Protein AF-A0A3M1PEJ0-F1 (afdb_monomer)

Secondary structure (DSSP, 8-state):
-PPPPP--TT-S--S--HHHHHHS-PEEEEEEEETTEEEEEEEEGGGTTEEEEEEEETTEEEESS-TT------GGGT-------

Mean predicted aligned error: 5.46 Å

pLDDT: mean 92.68, std 7.77, range [54.59, 98.62]

Radius of gyration: 19.0 Å; Cα contacts (8 Å, |Δi|>4): 120; chains: 1; bounding box: 46×32×50 Å

Solvent-accessible surface area (backbone atoms only — not comparable to full-atom values): 5414 Å² total; per-residue (Å²): 133,88,79,88,79,91,67,62,91,92,64,67,90,64,92,77,48,74,64,59,63,56,67,67,56,67,45,78,44,78,75,47,73,50,92,82,28,43,34,31,32,35,34,32,54,85,63,81,55,31,24,28,40,34,38,37,44,90,94,40,77,47,77,72,48,58,89,91,55,55,53,67,45,63,48,93,74,76,29,63,84,57,72,85,120

Nearest PDB structures (foldseek):
  7c72-assembly2_B  TM=8.818E-01  e=2.981E-05  Mycobacterium tuberculosis
  7c72-assembly1_A  TM=9.218E-01  e=9.073E-05  Mycobacterium tuberculosis
  5y2z-assembly3_F  TM=5.861E-01  e=1.492E+00  Homo sapiens
  4hzb-assembly1_F  TM=5.185E-01  e=1.318E+00  Ralstonia pickettii 12D
  8hq2-assembly2_E  TM=5.600E-01  e=3.133E+00  Homo sapiens

Sequence (85 aa):
MLTPKTAPYGSWKSPITSDLIVSETVRLGQIALDDDSIYWLEMRPSEGGRNVVVRWHDGKTRDVTPNPFNARTTVHEYGGGAFAV

Structure (mmCIF, N/CA/C/O backbone):
data_AF-A0A3M1PEJ0-F1
#
_entry.id   AF-A0A3M1PEJ0-F1
#
loop_
_atom_site.group_PDB
_atom_site.id
_atom_site.type_symbol
_atom_site.label_atom_id
_atom_site.label_alt_id
_atom_site.label_comp_id
_atom_site.label_asym_id
_atom_site.label_entity_id
_atom_site.label_seq_id
_atom_site.pdbx_PDB_ins_code
_atom_site.Cartn_x
_atom_site.Cartn_y
_atom_site.Cartn_z
_atom_site.occupancy
_atom_site.B_iso_or_equiv
_atom_site.auth_seq_id
_atom_site.auth_comp_id
_atom_site.auth_asym_id
_atom_site.auth_atom_id
_atom_site.pdbx_PDB_model_num
ATOM 1 N N . MET A 1 1 ? -32.037 -10.812 24.632 1.00 54.59 1 MET A N 1
ATOM 2 C CA . MET A 1 1 ? -31.579 -9.555 23.998 1.00 54.59 1 MET A CA 1
ATOM 3 C C . MET A 1 1 ? -30.663 -8.838 24.978 1.00 54.59 1 MET A C 1
ATOM 5 O O . MET A 1 1 ? -30.950 -8.893 26.167 1.00 54.59 1 MET A O 1
ATOM 9 N N . LEU A 1 2 ? -29.558 -8.243 24.521 1.00 76.69 2 LEU A N 1
ATOM 10 C CA . LEU A 1 2 ? -28.657 -7.469 25.387 1.00 76.69 2 LEU A CA 1
ATOM 11 C C . LEU A 1 2 ? -29.332 -6.153 25.794 1.00 76.69 2 LEU A C 1
ATOM 13 O O . LEU A 1 2 ? -29.863 -5.446 24.941 1.00 76.69 2 LEU A O 1
ATOM 17 N N . THR A 1 3 ? -29.310 -5.829 27.084 1.00 81.56 3 THR A N 1
ATOM 18 C CA . THR A 1 3 ? -29.833 -4.560 27.601 1.00 81.56 3 THR A CA 1
ATOM 19 C C . THR A 1 3 ? -28.851 -3.429 27.272 1.00 81.56 3 THR A C 1
ATOM 21 O O . THR A 1 3 ? -27.663 -3.567 27.580 1.00 81.56 3 THR A O 1
ATOM 24 N N . PRO A 1 4 ? -29.294 -2.311 26.667 1.00 81.31 4 PRO A N 1
ATOM 25 C CA . PRO A 1 4 ? -28.424 -1.167 26.405 1.00 81.31 4 PRO A CA 1
ATOM 26 C C . PRO A 1 4 ? -27.835 -0.610 27.707 1.00 81.31 4 PRO A C 1
ATOM 28 O O . PRO A 1 4 ? -28.555 -0.430 28.690 1.00 81.31 4 PRO A O 1
ATOM 31 N N . LYS A 1 5 ? -26.528 -0.321 27.720 1.00 89.50 5 LYS A N 1
ATOM 32 C CA . LYS A 1 5 ? -25.845 0.299 28.864 1.00 89.50 5 LYS A CA 1
ATOM 33 C C . LYS A 1 5 ? -25.648 1.792 28.610 1.00 89.50 5 LYS A C 1
ATOM 35 O O . LYS A 1 5 ? -24.916 2.164 27.698 1.00 89.50 5 LYS A O 1
ATOM 40 N N . THR A 1 6 ? -26.246 2.637 29.446 1.00 94.25 6 THR A N 1
ATOM 41 C CA . THR A 1 6 ? -26.023 4.090 29.418 1.00 94.25 6 THR A CA 1
ATOM 42 C C . THR A 1 6 ? -24.611 4.427 29.901 1.00 94.25 6 THR A C 1
ATOM 44 O O . THR A 1 6 ? -24.162 3.915 30.929 1.00 94.25 6 THR A O 1
ATOM 4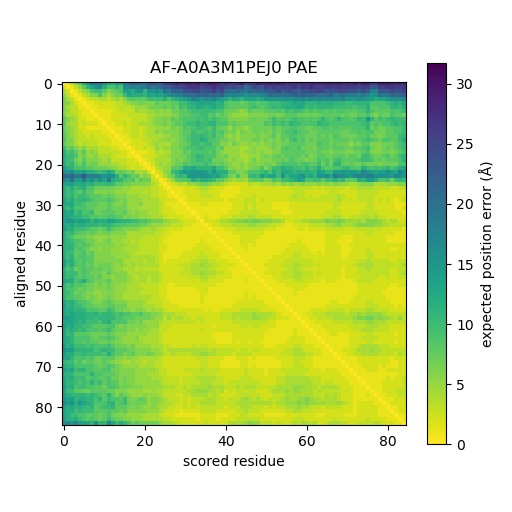7 N N . ALA A 1 7 ? -23.911 5.294 29.170 1.00 94.69 7 ALA A N 1
ATOM 48 C CA . ALA A 1 7 ? -22.589 5.804 29.526 1.00 94.69 7 ALA A CA 1
ATOM 49 C C . A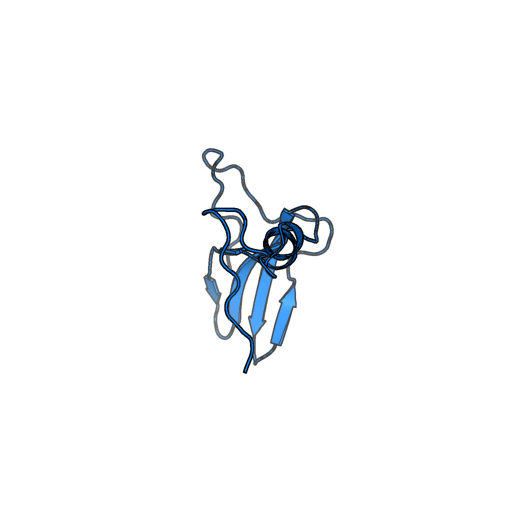LA A 1 7 ? -22.363 7.203 28.908 1.00 94.69 7 ALA A C 1
ATOM 51 O O . ALA A 1 7 ? -22.932 7.476 27.844 1.00 94.69 7 ALA A O 1
ATOM 52 N N . PRO A 1 8 ? -21.552 8.079 29.537 1.00 97.12 8 PRO A N 1
ATOM 53 C CA . PRO A 1 8 ? -21.203 9.394 28.993 1.00 97.12 8 PRO A CA 1
ATOM 54 C C . PRO A 1 8 ? -20.615 9.325 27.578 1.00 97.12 8 PRO A C 1
ATOM 56 O O . PRO A 1 8 ? -19.936 8.353 27.226 1.00 97.12 8 PRO A O 1
ATOM 59 N N . TYR A 1 9 ? -20.813 10.379 26.785 1.00 93.88 9 TYR A N 1
ATOM 60 C CA . TYR A 1 9 ? -20.183 10.503 25.469 1.00 93.88 9 TYR A CA 1
ATOM 61 C C . TYR A 1 9 ? -18.658 10.335 25.566 1.00 93.88 9 TYR A C 1
ATOM 63 O O . TYR A 1 9 ? -18.022 10.882 26.464 1.00 93.88 9 TYR A O 1
ATOM 71 N N . GLY A 1 10 ? -18.086 9.532 24.664 1.00 93.75 10 GLY A N 1
ATOM 72 C CA . GLY A 1 10 ? -16.651 9.214 24.636 1.00 93.75 10 GLY A CA 1
ATOM 73 C C . GLY A 1 10 ? -16.202 8.070 25.556 1.00 93.75 10 GLY A C 1
ATOM 74 O O . GLY A 1 10 ? -15.049 7.666 25.483 1.00 93.75 10 GLY A O 1
ATOM 75 N N . SER A 1 11 ? -17.086 7.507 26.388 1.00 93.19 11 SER A N 1
ATOM 76 C CA . SER A 1 11 ? -16.741 6.420 27.331 1.00 93.19 11 SER A CA 1
ATOM 77 C C . SER A 1 11 ? -17.334 5.053 26.967 1.00 93.19 11 SER A C 1
ATOM 79 O O . SER A 1 11 ? -17.270 4.094 27.742 1.00 93.19 11 SER A O 1
ATOM 81 N N . TRP A 1 12 ? -17.942 4.950 25.785 1.00 93.81 12 TRP A N 1
ATOM 82 C CA . TRP A 1 12 ? -18.469 3.688 25.284 1.00 93.81 12 TRP A CA 1
ATOM 83 C C . TRP A 1 12 ? -17.318 2.720 25.038 1.00 93.81 12 TRP A C 1
ATOM 85 O O . TRP A 1 12 ? -16.323 3.068 24.406 1.00 93.81 12 TRP A O 1
ATOM 95 N N . LYS A 1 13 ? -17.454 1.490 25.542 1.00 90.25 13 LYS A N 1
ATOM 96 C CA . LYS A 1 13 ? -16.481 0.437 25.253 1.00 90.25 13 LYS A CA 1
ATOM 97 C C . LYS A 1 13 ? -16.528 0.134 23.759 1.00 90.25 13 LYS A C 1
ATOM 99 O O . LYS A 1 13 ? -17.500 -0.445 23.280 1.00 90.25 13 LYS A O 1
ATOM 104 N N . SER A 1 14 ? -15.482 0.542 23.053 1.00 90.06 14 SER A N 1
ATOM 105 C CA . SER A 1 14 ? -15.300 0.270 21.634 1.00 90.06 14 SER A CA 1
ATOM 106 C C . SER A 1 14 ? -14.566 -1.061 21.450 1.00 90.06 14 SER A C 1
ATOM 108 O O . SER A 1 14 ? -13.550 -1.273 22.113 1.00 90.06 14 SER A O 1
ATOM 110 N N . PRO A 1 15 ? -15.032 -1.951 20.558 1.00 89.62 15 PRO A N 1
ATOM 111 C CA . PRO A 1 15 ? -14.236 -3.092 20.111 1.00 89.62 15 PRO A CA 1
ATOM 112 C C . PRO A 1 15 ? -13.101 -2.676 19.155 1.00 89.62 15 PRO A C 1
ATOM 114 O O . PRO A 1 15 ? -12.195 -3.464 18.912 1.00 89.62 15 PRO A O 1
ATOM 117 N N . ILE A 1 16 ? -13.137 -1.449 18.618 1.00 89.19 16 ILE A N 1
ATOM 118 C CA . ILE A 1 16 ? -12.103 -0.878 17.747 1.00 89.19 16 ILE A CA 1
ATOM 119 C C . ILE A 1 16 ? -11.016 -0.280 18.642 1.00 89.19 16 ILE A C 1
ATOM 121 O O . ILE A 1 16 ? -11.252 0.743 19.295 1.00 89.19 16 ILE A O 1
ATOM 125 N N . THR A 1 17 ? -9.855 -0.933 18.693 1.00 88.50 17 THR A N 1
ATOM 126 C CA . THR A 1 17 ? -8.678 -0.488 19.452 1.00 88.50 17 THR A CA 1
ATOM 127 C C . THR A 1 17 ? -7.753 0.369 18.588 1.00 88.50 17 THR A C 1
ATOM 129 O O . THR A 1 17 ? -7.812 0.321 17.360 1.00 88.50 17 THR A O 1
ATOM 132 N N . SER A 1 18 ? -6.862 1.139 19.220 1.00 84.69 18 SER A N 1
ATOM 133 C CA . SER A 1 18 ? -5.818 1.881 18.499 1.00 84.69 18 SER A CA 1
ATOM 134 C C . SER A 1 18 ? -4.911 0.948 17.695 1.00 84.69 18 SER A C 1
ATOM 136 O O . SER A 1 18 ? -4.549 1.276 16.569 1.00 84.69 18 SER A O 1
ATOM 138 N N . ASP A 1 19 ? -4.594 -0.230 18.241 1.00 81.81 19 ASP A N 1
ATOM 139 C CA . ASP A 1 19 ? -3.791 -1.242 17.553 1.00 81.81 19 ASP A CA 1
ATOM 140 C C . ASP A 1 19 ? -4.456 -1.716 16.258 1.00 81.81 19 ASP A C 1
ATOM 142 O O . ASP A 1 19 ? -3.779 -1.796 15.239 1.00 81.81 19 ASP A O 1
ATOM 146 N N . LEU A 1 20 ? -5.779 -1.942 16.272 1.00 81.25 20 LEU A N 1
ATOM 147 C CA . LEU A 1 20 ? -6.548 -2.359 15.091 1.00 81.25 20 LEU A CA 1
ATOM 148 C C . LEU A 1 20 ? -6.446 -1.331 13.953 1.00 81.25 20 LEU A C 1
ATOM 150 O O . LEU A 1 20 ? -6.310 -1.683 12.788 1.00 81.25 20 LEU A O 1
ATOM 154 N N . ILE A 1 21 ? -6.470 -0.040 14.290 1.00 79.00 21 ILE A N 1
ATOM 155 C CA . ILE A 1 21 ? -6.393 1.044 13.300 1.00 79.00 21 ILE A CA 1
ATOM 156 C C . ILE A 1 21 ? -5.015 1.067 12.620 1.00 79.00 21 ILE A C 1
ATOM 158 O O . ILE A 1 21 ? -4.911 1.310 11.414 1.00 79.00 21 ILE A O 1
ATOM 162 N N . VAL A 1 22 ? -3.952 0.830 13.392 1.00 75.31 22 VAL A N 1
ATOM 163 C CA . VAL A 1 22 ? -2.567 0.950 12.918 1.00 75.31 22 VAL A CA 1
ATOM 164 C C . VAL A 1 22 ? -2.097 -0.308 12.183 1.00 75.31 22 VAL A C 1
ATOM 166 O O . VAL A 1 22 ? -1.349 -0.189 11.213 1.00 75.31 22 VAL A O 1
ATOM 169 N N . SER A 1 23 ? -2.515 -1.502 12.611 1.00 71.75 23 SER A N 1
ATOM 170 C CA . SER A 1 23 ? -2.019 -2.767 12.055 1.00 71.75 23 SER A CA 1
ATOM 171 C C . SER A 1 23 ? -2.661 -3.165 10.723 1.00 71.75 23 SER A C 1
ATOM 173 O O . SER A 1 23 ? -2.025 -3.874 9.946 1.00 71.75 23 SER A O 1
ATOM 175 N N . GLU A 1 24 ? -3.882 -2.709 10.434 1.00 67.88 24 GLU A N 1
ATOM 176 C CA . GLU A 1 24 ? -4.671 -3.240 9.309 1.00 67.88 24 GLU A CA 1
ATOM 177 C C . GLU A 1 24 ? -4.698 -2.340 8.065 1.00 67.88 24 GLU A C 1
ATOM 179 O O . GLU A 1 24 ? -5.144 -2.766 6.998 1.00 67.88 24 GLU A O 1
ATOM 184 N N . THR A 1 25 ? -4.211 -1.100 8.153 1.00 79.38 25 THR A N 1
ATOM 185 C CA . THR A 1 25 ? -4.427 -0.133 7.069 1.00 79.38 25 THR A CA 1
ATOM 186 C C . THR A 1 25 ? -3.261 -0.105 6.080 1.00 79.38 25 THR A C 1
ATOM 188 O O . THR A 1 25 ? -2.344 0.711 6.197 1.00 79.38 25 THR A O 1
ATOM 191 N N . VAL A 1 26 ? -3.323 -0.955 5.052 1.00 88.75 26 VAL A N 1
ATOM 192 C CA . VAL A 1 26 ? -2.520 -0.765 3.835 1.00 88.75 26 VAL A CA 1
ATOM 193 C C . VAL A 1 26 ? -3.088 0.419 3.058 1.00 88.75 26 VAL A C 1
ATOM 195 O O . VAL A 1 26 ? -4.275 0.455 2.734 1.00 88.75 26 VAL A O 1
ATOM 198 N N . ARG A 1 27 ? -2.244 1.401 2.733 1.00 91.12 27 ARG A N 1
ATOM 199 C CA . ARG A 1 27 ? -2.648 2.502 1.848 1.00 91.12 27 ARG A CA 1
ATOM 200 C C . ARG A 1 27 ? -2.226 2.185 0.420 1.00 91.12 27 ARG A C 1
ATOM 202 O O . ARG A 1 27 ? -1.037 2.030 0.160 1.00 91.12 27 ARG A O 1
ATOM 209 N N . LEU A 1 28 ? -3.199 2.175 -0.486 1.00 95.25 28 LEU A N 1
ATOM 210 C CA . LEU A 1 28 ? -2.977 2.038 -1.923 1.00 95.25 28 LEU A CA 1
ATOM 211 C C . LEU A 1 28 ? -2.732 3.410 -2.564 1.00 95.25 28 LEU A C 1
ATOM 213 O O . LEU A 1 28 ? -3.369 4.399 -2.190 1.00 95.25 28 LEU A O 1
ATOM 217 N N . GLY A 1 29 ? -1.830 3.481 -3.537 1.00 95.12 29 GLY A N 1
ATOM 218 C CA . GLY A 1 29 ? -1.548 4.703 -4.285 1.00 95.12 29 GLY A CA 1
ATOM 219 C C . GLY A 1 29 ? -0.859 4.431 -5.617 1.00 95.12 29 GLY A C 1
ATOM 220 O O . GLY A 1 29 ? -0.473 3.302 -5.889 1.00 95.12 29 GLY A O 1
ATOM 221 N N . GLN A 1 30 ? -0.710 5.480 -6.435 1.00 95.69 30 GLN A N 1
ATOM 222 C CA . GLN A 1 30 ? 0.003 5.458 -7.722 1.00 95.69 30 GLN A CA 1
ATOM 223 C C . GLN A 1 30 ? -0.304 4.199 -8.555 1.00 95.69 30 GLN A C 1
ATOM 225 O O . GLN A 1 30 ? 0.562 3.359 -8.761 1.00 95.69 30 GLN A O 1
ATOM 230 N N . ILE A 1 31 ? -1.555 4.041 -8.990 1.00 97.44 31 ILE A N 1
ATOM 231 C CA . ILE A 1 31 ? -1.936 2.921 -9.859 1.00 97.44 31 ILE A CA 1
ATOM 232 C C . ILE A 1 31 ? -1.393 3.180 -11.269 1.00 97.44 31 ILE A C 1
ATOM 234 O O . ILE A 1 31 ? -1.518 4.294 -11.778 1.00 97.44 31 ILE A O 1
ATOM 238 N N . ALA A 1 32 ? -0.827 2.154 -11.897 1.00 98.00 32 ALA A N 1
ATOM 239 C CA . ALA A 1 32 ? -0.401 2.163 -13.291 1.00 98.00 32 ALA A CA 1
ATOM 240 C C . ALA A 1 32 ? -0.786 0.844 -13.973 1.00 98.00 32 ALA A C 1
ATOM 242 O O . ALA A 1 32 ? -0.877 -0.199 -13.323 1.00 98.00 32 ALA A O 1
ATOM 243 N N . LEU A 1 33 ? -1.028 0.905 -15.279 1.00 98.06 33 LEU A N 1
ATOM 244 C CA . LEU A 1 33 ? -1.411 -0.235 -16.108 1.00 98.06 33 LEU A CA 1
ATOM 245 C C . LEU A 1 33 ? -0.341 -0.437 -17.177 1.00 98.06 33 LEU A C 1
ATOM 247 O O . LEU A 1 33 ? 0.102 0.545 -17.768 1.00 98.06 33 LEU A O 1
ATOM 251 N N . ASP A 1 34 ? 0.032 -1.688 -17.411 1.00 97.75 34 ASP A N 1
ATOM 252 C CA . ASP A 1 34 ? 0.985 -2.096 -18.445 1.00 97.75 34 ASP A CA 1
ATOM 253 C C . ASP A 1 34 ? 0.568 -3.483 -18.960 1.00 97.75 34 ASP A C 1
ATOM 255 O O . ASP A 1 34 ? 0.568 -4.465 -18.208 1.00 97.75 34 ASP A O 1
ATOM 259 N N . ASP A 1 35 ? 0.109 -3.525 -20.214 1.00 96.38 35 ASP A N 1
ATOM 260 C CA . ASP A 1 35 ? -0.564 -4.662 -20.852 1.00 96.38 35 ASP A CA 1
ATOM 261 C C . ASP A 1 35 ? -1.638 -5.311 -19.946 1.00 96.38 35 ASP A C 1
ATOM 263 O O . ASP A 1 35 ? -2.565 -4.647 -19.476 1.00 96.38 35 ASP A O 1
ATOM 267 N N . ASP A 1 36 ? -1.505 -6.612 -19.670 1.00 96.88 36 ASP A N 1
ATOM 268 C CA . ASP A 1 36 ? -2.404 -7.403 -18.820 1.00 96.88 36 ASP A CA 1
ATOM 269 C C . ASP A 1 36 ? -2.052 -7.306 -17.319 1.00 96.88 36 ASP A C 1
ATOM 271 O O . ASP A 1 36 ? -2.489 -8.120 -16.497 1.00 96.88 36 ASP A O 1
ATOM 275 N N . SER A 1 37 ? -1.211 -6.338 -16.938 1.00 98.31 37 SER A N 1
ATOM 276 C CA . SER A 1 37 ? -0.734 -6.150 -15.567 1.00 98.31 37 SER A CA 1
ATOM 277 C C . SER A 1 37 ? -1.230 -4.848 -14.948 1.00 98.31 37 SER A C 1
ATOM 279 O O . SER A 1 37 ? -1.269 -3.792 -15.576 1.00 98.31 37 SER A O 1
ATOM 281 N N . ILE A 1 38 ? -1.527 -4.912 -13.652 1.00 98.50 38 ILE A N 1
ATOM 282 C CA . ILE A 1 38 ? -1.884 -3.752 -12.831 1.00 98.50 38 ILE A CA 1
ATOM 283 C C . ILE A 1 38 ? -0.802 -3.580 -11.775 1.00 98.50 38 ILE A C 1
ATOM 285 O O . ILE A 1 38 ? -0.459 -4.538 -11.084 1.00 98.50 38 ILE A O 1
ATOM 289 N N . TYR A 1 39 ? -0.290 -2.367 -11.618 1.00 98.56 39 TYR A N 1
ATOM 290 C CA . TYR A 1 39 ? 0.708 -2.025 -10.614 1.00 98.56 39 TYR A CA 1
ATOM 291 C C . TYR A 1 39 ? 0.181 -0.946 -9.674 1.00 98.56 39 TYR A C 1
ATOM 293 O O . TYR A 1 39 ? -0.552 -0.054 -10.096 1.00 98.56 39 TYR A O 1
ATOM 301 N N . TRP A 1 40 ? 0.555 -1.008 -8.399 1.00 98.38 40 TRP A N 1
ATOM 302 C CA . TRP A 1 40 ? 0.250 0.033 -7.415 1.00 98.38 40 TRP A CA 1
ATOM 303 C C . TRP A 1 40 ? 1.300 0.071 -6.305 1.00 98.38 40 TRP A C 1
ATOM 305 O O . TRP A 1 40 ? 2.056 -0.880 -6.110 1.00 98.38 40 TRP A O 1
ATOM 315 N N . LEU A 1 41 ? 1.340 1.176 -5.564 1.00 97.81 41 LEU A N 1
ATOM 316 C CA . LEU A 1 41 ? 2.082 1.285 -4.311 1.00 97.81 41 LEU A CA 1
ATOM 317 C C . LEU A 1 41 ? 1.211 0.871 -3.133 1.00 97.81 41 LEU A C 1
ATOM 319 O O . LEU A 1 41 ? 0.089 1.354 -2.985 1.00 97.81 41 LEU A O 1
ATOM 323 N N . GLU A 1 42 ? 1.780 0.063 -2.249 1.00 97.44 42 GLU A N 1
ATOM 324 C CA . GLU A 1 42 ? 1.251 -0.233 -0.923 1.00 97.44 42 GLU A CA 1
ATOM 325 C C . GLU A 1 42 ? 2.160 0.348 0.153 1.00 97.44 42 GLU A C 1
ATOM 327 O O . GLU A 1 42 ? 3.309 -0.071 0.281 1.00 97.44 42 GLU A O 1
ATOM 332 N N . MET A 1 43 ? 1.648 1.270 0.968 1.00 94.94 43 MET A N 1
ATOM 333 C CA . MET A 1 43 ? 2.296 1.627 2.231 1.00 94.94 43 MET A CA 1
ATOM 334 C C . MET A 1 43 ? 1.879 0.611 3.289 1.00 94.94 43 MET A C 1
ATOM 336 O O . MET A 1 43 ? 0.685 0.468 3.562 1.00 94.94 43 MET A O 1
ATOM 340 N N . ARG A 1 44 ? 2.861 -0.082 3.870 1.00 94.25 44 ARG A N 1
ATOM 341 C CA . ARG A 1 44 ? 2.637 -1.168 4.831 1.00 94.25 44 ARG A CA 1
ATOM 342 C C . ARG A 1 44 ? 3.171 -0.786 6.215 1.00 94.25 44 ARG A C 1
ATOM 344 O O . ARG A 1 44 ? 4.382 -0.876 6.440 1.00 94.25 44 ARG A O 1
ATOM 351 N N . PRO A 1 45 ? 2.302 -0.383 7.166 1.00 90.88 45 PRO A N 1
ATOM 352 C CA . PRO A 1 45 ? 2.725 -0.031 8.525 1.00 90.88 45 PRO A CA 1
ATOM 353 C C . PRO A 1 45 ? 3.474 -1.164 9.238 1.00 90.88 45 PRO A C 1
ATOM 355 O O . PRO A 1 45 ? 4.470 -0.911 9.913 1.00 90.88 45 PRO A O 1
ATOM 358 N N . SER A 1 46 ? 3.051 -2.414 9.021 1.00 89.56 46 SER A N 1
ATOM 359 C CA . SER A 1 46 ? 3.669 -3.619 9.592 1.00 89.56 46 SER A CA 1
ATOM 360 C C . SER A 1 46 ? 5.096 -3.889 9.095 1.00 89.56 46 SER A C 1
ATOM 362 O O . SER A 1 46 ? 5.838 -4.620 9.745 1.00 89.56 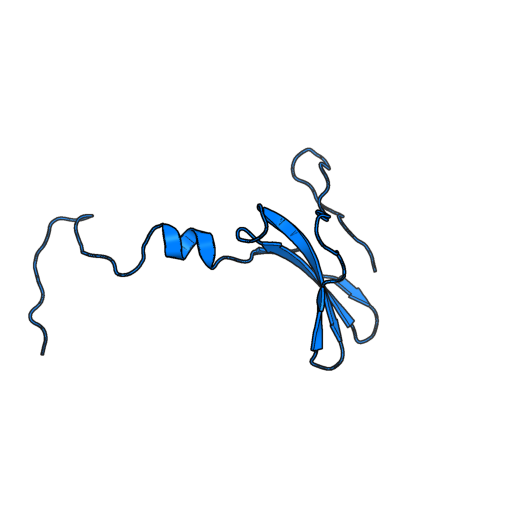46 SER A O 1
ATOM 364 N N . GLU A 1 47 ? 5.514 -3.272 7.986 1.00 92.69 47 GLU A N 1
ATOM 365 C CA . GLU A 1 47 ? 6.851 -3.406 7.397 1.00 92.69 47 GLU A CA 1
ATOM 366 C C . GLU A 1 47 ? 7.690 -2.126 7.567 1.00 92.69 47 GLU A C 1
ATOM 368 O O . GLU A 1 47 ? 8.395 -1.687 6.656 1.00 92.69 47 GLU A O 1
ATOM 373 N N . GLY A 1 48 ? 7.575 -1.472 8.727 1.00 91.62 48 GLY A N 1
ATOM 374 C CA . GLY A 1 48 ? 8.300 -0.232 9.023 1.00 91.62 48 GLY A CA 1
ATOM 375 C C . GLY A 1 48 ? 7.812 0.975 8.214 1.00 91.62 48 GLY A C 1
ATOM 376 O O . GLY A 1 48 ? 8.558 1.935 8.030 1.00 91.62 48 GLY A O 1
ATOM 377 N N . GLY A 1 49 ? 6.578 0.928 7.698 1.00 92.56 49 GLY A N 1
ATOM 378 C CA . GLY A 1 49 ? 5.986 2.010 6.907 1.00 92.56 49 GLY A CA 1
ATOM 379 C C . GLY A 1 49 ? 6.578 2.160 5.503 1.00 92.56 49 GLY A C 1
ATOM 380 O O . GLY A 1 49 ? 6.446 3.225 4.890 1.00 92.56 49 GLY A O 1
ATOM 381 N N . ARG A 1 50 ? 7.255 1.126 4.983 1.00 95.81 50 ARG A N 1
ATOM 382 C CA . ARG A 1 50 ? 7.804 1.152 3.623 1.00 95.81 50 ARG A CA 1
ATOM 383 C C . ARG A 1 50 ? 6.694 1.089 2.571 1.00 95.81 50 ARG A C 1
ATOM 385 O O . ARG A 1 50 ? 5.618 0.543 2.810 1.00 95.81 50 ARG A O 1
ATOM 392 N N . ASN A 1 51 ? 6.985 1.643 1.399 1.00 97.19 51 ASN A N 1
ATOM 393 C CA . ASN A 1 51 ? 6.148 1.554 0.212 1.00 97.19 51 ASN A CA 1
ATOM 394 C C . ASN A 1 51 ? 6.652 0.415 -0.679 1.00 97.19 51 AS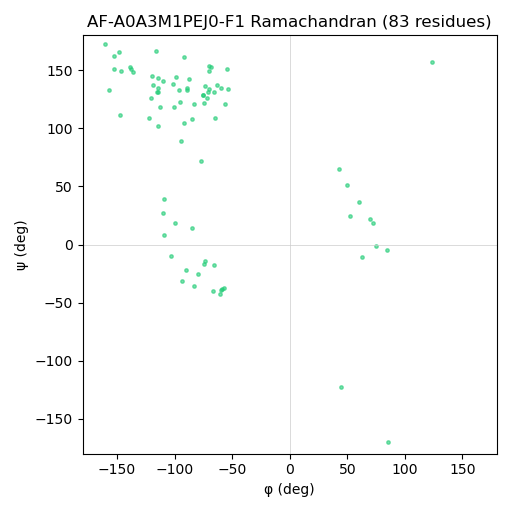N A C 1
ATOM 396 O O . ASN A 1 51 ? 7.857 0.302 -0.926 1.00 97.19 51 ASN A O 1
ATOM 400 N N . VAL A 1 52 ? 5.733 -0.419 -1.152 1.00 98.06 52 VAL A N 1
ATOM 401 C CA . VAL A 1 52 ? 6.005 -1.609 -1.963 1.00 98.06 52 VAL A CA 1
ATOM 402 C C . VAL A 1 52 ? 5.291 -1.452 -3.292 1.00 98.06 52 VAL A C 1
ATOM 404 O O . VAL A 1 52 ? 4.086 -1.225 -3.302 1.00 98.06 52 VAL A O 1
ATOM 407 N N . VAL A 1 53 ? 6.005 -1.582 -4.410 1.00 98.38 53 VAL A N 1
ATOM 408 C CA . VAL A 1 53 ? 5.344 -1.757 -5.706 1.00 98.38 53 VAL A CA 1
ATOM 409 C C . VAL A 1 53 ? 4.813 -3.182 -5.757 1.00 98.38 53 VAL A C 1
ATOM 411 O O . VAL A 1 53 ? 5.583 -4.138 -5.636 1.00 98.38 53 VAL A O 1
ATOM 414 N N . VAL A 1 54 ? 3.509 -3.321 -5.940 1.00 98.38 54 VAL A N 1
ATOM 415 C CA . VAL A 1 54 ? 2.825 -4.601 -6.103 1.00 98.38 54 VAL A CA 1
ATOM 416 C C . VAL A 1 54 ? 2.353 -4.708 -7.541 1.00 98.38 54 VAL A C 1
ATOM 418 O O . VAL A 1 54 ? 1.920 -3.721 -8.131 1.00 98.38 54 VAL A O 1
ATOM 421 N N . ARG A 1 55 ? 2.471 -5.906 -8.110 1.00 98.56 55 ARG A N 1
ATOM 422 C CA . ARG A 1 55 ? 1.950 -6.248 -9.433 1.00 98.56 55 ARG A CA 1
ATOM 423 C C . ARG A 1 55 ? 0.847 -7.278 -9.283 1.00 98.56 55 ARG A C 1
ATOM 425 O O . ARG A 1 55 ? 1.068 -8.317 -8.663 1.00 98.56 55 ARG A O 1
ATOM 432 N N . TRP A 1 56 ? -0.280 -7.039 -9.929 1.00 98.62 56 TRP A N 1
ATOM 433 C CA . TRP A 1 56 ? -1.260 -8.056 -10.270 1.00 98.62 56 TRP A CA 1
ATOM 434 C C . TRP A 1 56 ? -1.122 -8.440 -11.742 1.00 98.62 56 TRP A C 1
ATOM 436 O O . TRP A 1 56 ? -0.928 -7.573 -12.592 1.00 98.62 56 TRP A O 1
ATOM 446 N N . HIS A 1 57 ? -1.216 -9.731 -12.038 1.00 98.25 57 HIS A N 1
ATOM 447 C CA . HIS A 1 57 ? -1.312 -10.265 -13.393 1.00 98.25 57 HIS A CA 1
ATOM 448 C C . HIS A 1 57 ? -1.956 -11.651 -13.330 1.00 98.25 57 HIS A C 1
ATOM 450 O O . HIS A 1 57 ? -1.540 -12.476 -12.513 1.00 98.25 57 HIS A O 1
ATOM 456 N N . ASP A 1 58 ? -2.942 -11.912 -14.189 1.00 96.88 58 ASP A N 1
ATOM 457 C CA . ASP A 1 58 ? -3.608 -13.219 -14.303 1.00 96.88 58 ASP A CA 1
ATOM 458 C C . ASP A 1 58 ? -4.074 -13.784 -12.941 1.00 96.88 58 ASP A C 1
ATOM 460 O O . ASP A 1 58 ? -3.716 -14.879 -12.504 1.00 96.88 58 ASP A O 1
ATOM 464 N N . GLY A 1 59 ? -4.804 -12.959 -12.183 1.00 96.69 59 GLY A N 1
ATOM 465 C CA . GLY A 1 59 ? -5.373 -13.347 -10.889 1.00 96.69 59 GLY A CA 1
ATOM 466 C C . GLY A 1 59 ? -4.377 -13.424 -9.727 1.00 96.69 59 GLY A C 1
ATOM 467 O O . GLY A 1 59 ? -4.793 -13.701 -8.603 1.00 96.69 59 GLY A O 1
ATOM 468 N N . LYS A 1 60 ? -3.083 -13.166 -9.952 1.00 97.94 60 LYS A N 1
ATOM 469 C CA . LYS A 1 60 ? -2.037 -13.284 -8.926 1.00 97.94 60 LYS A CA 1
ATOM 470 C C . LYS A 1 60 ? -1.417 -11.940 -8.598 1.00 97.94 60 LYS A C 1
ATOM 472 O O . LYS A 1 60 ? -1.030 -11.201 -9.497 1.00 97.94 60 LYS A O 1
ATOM 477 N N . THR A 1 61 ? -1.253 -11.668 -7.307 1.00 97.88 61 THR A N 1
ATOM 478 C CA . THR A 1 61 ? -0.487 -10.527 -6.799 1.00 97.88 61 THR A CA 1
ATOM 479 C C . THR A 1 61 ? 0.920 -10.956 -6.390 1.00 97.88 61 THR A C 1
ATOM 481 O O . THR A 1 61 ? 1.125 -12.061 -5.884 1.00 97.88 61 THR A O 1
ATOM 484 N N . ARG A 1 62 ? 1.912 -10.091 -6.616 1.00 97.56 62 ARG A N 1
ATOM 485 C CA . ARG A 1 62 ? 3.277 -10.270 -6.110 1.00 97.56 62 ARG A CA 1
ATOM 486 C C . ARG A 1 62 ? 3.935 -8.937 -5.787 1.00 97.56 62 ARG A C 1
ATOM 488 O O . ARG A 1 62 ? 3.722 -7.947 -6.488 1.00 97.56 62 ARG A O 1
ATOM 495 N N . ASP A 1 63 ? 4.821 -8.960 -4.805 1.00 98.00 63 ASP A N 1
ATOM 496 C CA . ASP A 1 63 ? 5.686 -7.828 -4.494 1.00 98.00 63 ASP A CA 1
ATOM 497 C C . ASP A 1 63 ? 6.803 -7.721 -5.535 1.00 98.00 63 ASP A C 1
ATOM 499 O O . ASP A 1 63 ? 7.506 -8.692 -5.830 1.00 98.00 63 ASP A O 1
ATOM 503 N N . VAL A 1 64 ? 6.972 -6.528 -6.096 1.00 98.00 64 VAL A N 1
ATOM 504 C CA . VAL A 1 64 ? 8.079 -6.188 -6.999 1.00 98.00 64 VAL A CA 1
ATOM 505 C C . VAL A 1 64 ? 9.238 -5.571 -6.216 1.00 98.00 64 VAL A C 1
ATOM 507 O O . VAL A 1 64 ? 10.392 -5.766 -6.585 1.00 98.00 64 VAL A O 1
ATOM 510 N N . THR A 1 65 ? 8.955 -4.860 -5.119 1.00 98.00 65 THR A N 1
ATOM 511 C CA . THR A 1 65 ? 9.974 -4.237 -4.258 1.00 98.00 65 THR A CA 1
ATOM 512 C C . THR A 1 65 ? 10.392 -5.176 -3.113 1.00 98.00 65 THR A C 1
ATOM 514 O O . THR A 1 65 ? 9.647 -5.292 -2.131 1.00 98.00 65 THR A O 1
ATOM 517 N N . PRO A 1 66 ?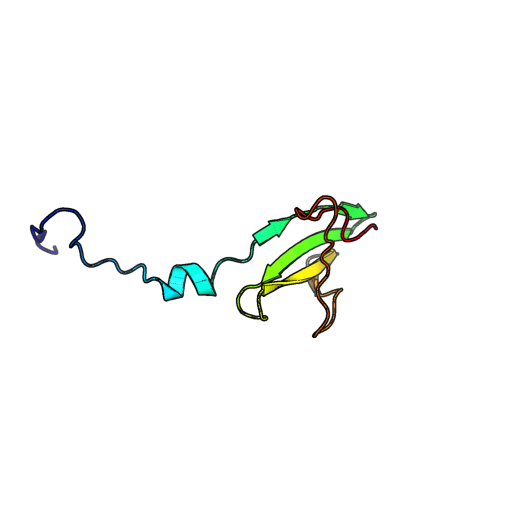 11.577 -5.816 -3.169 1.00 96.31 66 PRO A N 1
ATOM 518 C CA . PRO A 1 66 ? 12.023 -6.716 -2.108 1.00 96.31 66 PRO A CA 1
ATOM 519 C C . PRO A 1 66 ? 12.342 -5.964 -0.809 1.00 96.31 66 PRO A C 1
ATOM 521 O O . PRO A 1 66 ? 12.735 -4.797 -0.822 1.00 96.31 66 PRO A O 1
ATOM 524 N N . ASN A 1 67 ? 12.205 -6.643 0.330 1.00 93.06 67 ASN A N 1
ATOM 525 C CA . ASN A 1 67 ? 12.695 -6.142 1.617 1.00 93.06 67 ASN A CA 1
ATOM 526 C C . ASN A 1 67 ? 14.240 -6.014 1.566 1.00 93.06 67 ASN A C 1
ATOM 528 O O . ASN A 1 67 ? 14.879 -6.916 1.015 1.00 93.06 67 ASN A O 1
ATOM 532 N N . PRO A 1 68 ? 14.857 -4.929 2.085 1.00 95.19 68 PRO A N 1
ATOM 533 C CA . PRO A 1 68 ? 14.280 -3.845 2.898 1.00 95.19 68 PRO A CA 1
ATOM 534 C C . PRO A 1 68 ? 13.944 -2.555 2.127 1.00 95.19 68 PRO A C 1
ATOM 536 O O . PRO A 1 68 ? 13.815 -1.492 2.732 1.00 95.19 68 PRO A O 1
ATOM 539 N N . PHE A 1 69 ? 13.827 -2.596 0.798 1.00 97.88 69 PHE A N 1
ATOM 540 C CA . PHE A 1 69 ? 13.6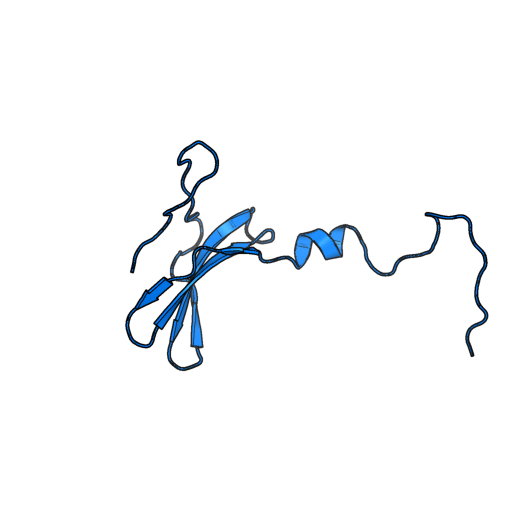71 -1.378 -0.000 1.00 97.88 69 PHE A CA 1
ATOM 541 C C . PHE A 1 69 ? 12.304 -0.704 0.182 1.00 97.88 69 PHE A C 1
ATOM 543 O O . PHE A 1 69 ? 11.277 -1.355 0.396 1.00 97.88 69 PHE A O 1
ATOM 550 N N . ASN A 1 70 ? 12.309 0.625 0.051 1.00 97.69 70 ASN A N 1
ATOM 551 C CA . ASN A 1 70 ? 11.146 1.497 0.177 1.00 97.69 70 ASN A CA 1
ATOM 552 C C . ASN A 1 70 ? 10.966 2.305 -1.118 1.00 97.69 70 ASN A C 1
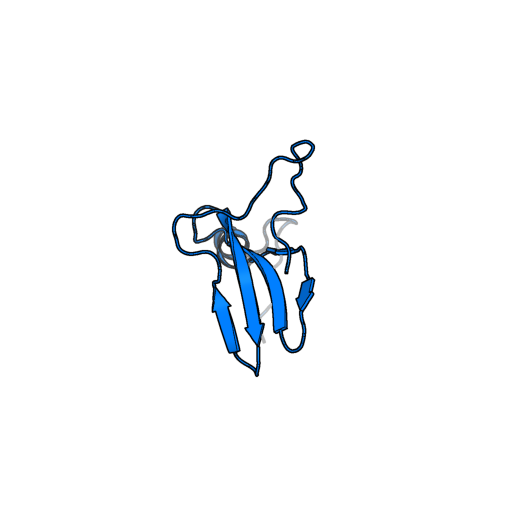ATOM 554 O O . ASN A 1 70 ? 11.762 3.200 -1.401 1.00 97.69 70 ASN A O 1
ATOM 558 N N . ALA A 1 71 ? 9.932 1.989 -1.901 1.00 97.38 71 ALA A N 1
ATOM 559 C CA . ALA A 1 71 ? 9.597 2.659 -3.157 1.00 97.38 71 ALA A CA 1
ATOM 560 C C . ALA A 1 71 ? 8.918 4.015 -2.894 1.00 97.38 71 ALA A C 1
ATOM 562 O O . ALA A 1 71 ? 7.709 4.179 -3.061 1.00 97.38 71 ALA A O 1
ATOM 563 N N . ARG A 1 72 ? 9.701 4.990 -2.427 1.00 95.75 72 ARG A N 1
ATOM 564 C CA . ARG A 1 72 ? 9.247 6.341 -2.085 1.00 95.75 72 ARG A CA 1
ATOM 565 C C . ARG A 1 72 ? 10.217 7.385 -2.620 1.00 95.75 72 ARG A C 1
ATOM 567 O O . ARG A 1 72 ? 11.424 7.177 -2.648 1.00 95.75 72 ARG A O 1
ATOM 574 N N . THR A 1 73 ? 9.670 8.541 -2.969 1.00 96.31 73 THR A N 1
ATOM 575 C CA . THR A 1 73 ? 10.426 9.739 -3.335 1.00 96.31 73 THR A CA 1
ATOM 576 C C . THR A 1 73 ? 10.158 10.866 -2.337 1.00 96.31 73 THR A C 1
ATOM 578 O O . THR A 1 73 ? 9.209 10.815 -1.549 1.00 96.31 73 THR A O 1
ATOM 581 N N . THR A 1 74 ? 10.990 11.903 -2.388 1.00 96.62 74 THR A N 1
ATOM 582 C CA . THR A 1 74 ? 10.823 13.164 -1.648 1.00 96.62 74 THR A CA 1
ATOM 583 C C . THR A 1 74 ? 10.486 14.321 -2.591 1.00 96.62 74 THR A C 1
ATOM 585 O O . THR A 1 74 ? 10.794 15.472 -2.301 1.00 96.62 74 THR A O 1
ATOM 588 N N . VAL A 1 75 ? 9.866 14.045 -3.748 1.00 97.12 75 VAL A N 1
ATOM 589 C CA . VAL A 1 75 ? 9.452 15.101 -4.689 1.00 97.12 75 VAL A CA 1
ATOM 590 C C . VAL A 1 75 ? 8.553 16.096 -3.956 1.00 97.12 75 VAL A C 1
ATOM 592 O O . VAL A 1 75 ? 7.530 15.714 -3.390 1.00 97.12 75 VAL A O 1
ATOM 595 N N . HIS A 1 76 ? 8.972 17.361 -3.927 1.00 96.56 76 HIS A N 1
AT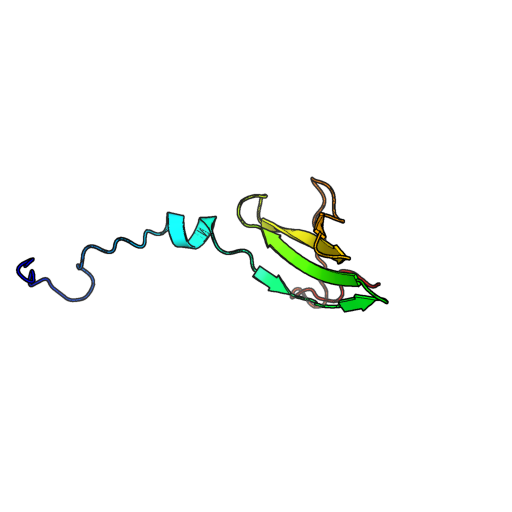OM 596 C CA . HIS A 1 76 ? 8.326 18.429 -3.156 1.00 96.56 76 HIS A CA 1
ATOM 597 C C . HIS A 1 76 ? 8.110 18.088 -1.666 1.00 96.56 76 HIS A C 1
ATOM 599 O O . HIS A 1 76 ? 7.187 18.615 -1.063 1.00 96.56 76 HIS A O 1
ATOM 605 N N . GLU A 1 77 ? 8.899 17.182 -1.080 1.00 95.50 77 GLU A N 1
ATOM 606 C CA . GLU A 1 77 ? 8.720 16.591 0.263 1.00 95.50 77 GLU A CA 1
ATOM 607 C C . GLU A 1 77 ? 7.438 15.755 0.466 1.00 95.50 77 GLU A C 1
ATOM 609 O O . GLU A 1 77 ? 7.319 14.999 1.433 1.00 95.50 77 GLU A O 1
ATOM 614 N N . TYR A 1 78 ? 6.499 15.806 -0.477 1.00 91.62 78 TYR A N 1
ATOM 615 C CA . TYR A 1 78 ? 5.252 15.039 -0.451 1.00 91.62 78 TYR A CA 1
ATOM 616 C C . TYR A 1 78 ? 5.380 13.667 -1.128 1.00 91.62 78 TYR A C 1
ATOM 618 O O . TYR A 1 78 ? 4.616 12.751 -0.820 1.00 91.62 78 TYR A O 1
ATOM 626 N N . GLY A 1 79 ? 6.370 13.506 -2.007 1.00 93.50 79 GLY A N 1
ATOM 627 C CA . GLY A 1 79 ? 6.580 12.314 -2.822 1.00 93.50 79 GLY A CA 1
ATOM 628 C C . GLY A 1 79 ? 5.775 12.322 -4.125 1.00 93.50 79 GLY A C 1
ATOM 629 O O . GLY A 1 79 ? 5.200 13.332 -4.523 1.00 93.50 79 GLY A O 1
ATOM 630 N N . GLY A 1 80 ? 5.759 11.174 -4.804 1.00 93.62 80 GLY A N 1
ATOM 631 C CA . GLY A 1 80 ? 5.098 10.972 -6.097 1.00 93.62 80 GLY A CA 1
ATOM 632 C C . GLY A 1 80 ? 6.058 10.456 -7.168 1.00 93.62 80 GLY A C 1
ATOM 633 O O . GLY A 1 80 ? 7.275 10.606 -7.047 1.00 93.62 80 GLY A O 1
ATOM 634 N N . GLY A 1 81 ? 5.514 9.810 -8.201 1.00 95.06 81 GLY A N 1
ATOM 635 C CA . GLY A 1 81 ? 6.314 9.260 -9.299 1.00 95.06 81 GLY A CA 1
ATOM 636 C C . GLY A 1 81 ? 7.339 8.218 -8.839 1.00 95.06 81 GLY A C 1
ATOM 637 O O . GLY A 1 81 ? 8.447 8.189 -9.358 1.00 95.06 81 GLY A O 1
ATOM 638 N N . ALA A 1 82 ? 7.006 7.390 -7.841 1.00 95.94 82 ALA A N 1
ATOM 639 C CA . ALA A 1 82 ? 7.974 6.471 -7.235 1.00 95.94 82 ALA A CA 1
ATOM 640 C C . ALA A 1 82 ? 8.325 5.257 -8.108 1.00 95.94 82 ALA A C 1
ATOM 642 O O . ALA A 1 82 ? 9.337 4.604 -7.863 1.00 95.94 82 ALA A O 1
ATOM 643 N N . PHE A 1 83 ? 7.510 4.959 -9.119 1.00 97.31 83 PHE A N 1
ATOM 644 C CA . PHE A 1 83 ? 7.790 3.958 -10.139 1.00 97.31 83 PHE A CA 1
ATOM 645 C C . PHE A 1 83 ? 7.160 4.344 -11.489 1.00 97.31 83 PHE A C 1
ATOM 647 O O . PHE A 1 83 ? 6.296 5.221 -11.554 1.00 97.31 83 PHE A O 1
ATOM 654 N N . ALA A 1 84 ? 7.586 3.665 -12.549 1.00 96.62 84 ALA A N 1
ATOM 655 C CA . ALA A 1 84 ? 6.959 3.671 -13.866 1.00 96.62 84 ALA A CA 1
ATOM 656 C C . ALA A 1 84 ? 6.970 2.238 -14.412 1.00 96.62 84 ALA A C 1
ATOM 658 O O . ALA A 1 84 ? 7.830 1.443 -14.016 1.00 96.62 84 ALA A O 1
ATOM 659 N N . VAL A 1 85 ? 6.005 1.928 -15.272 1.00 95.88 85 VAL A N 1
ATOM 660 C CA . VAL A 1 85 ? 5.856 0.665 -16.003 1.00 95.88 85 VAL A CA 1
ATOM 661 C C . VAL A 1 85 ? 5.503 0.978 -17.445 1.00 95.88 85 VAL A C 1
ATOM 663 O O . VAL A 1 85 ? 4.878 2.048 -17.651 1.00 95.88 85 VAL A O 1
#

Foldseek 3Di:
DDDDDDDDPPPDDDPDDPCNVQQPDWDWADWDDD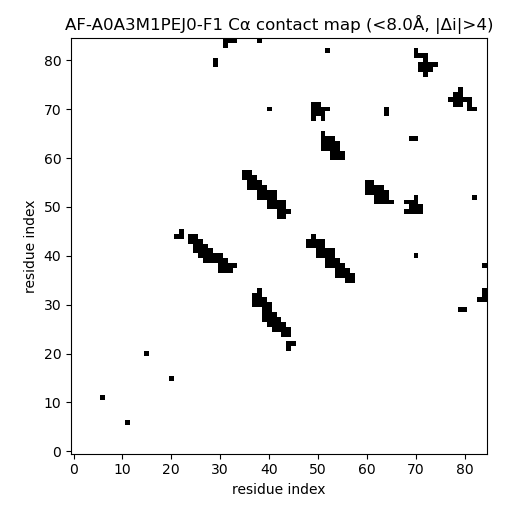VQKIWIWTQHSVLVRAIWIWIDHPNDIDTPDDPPDHLWDCVVDPTDPSDDD